Protein AF-A0A8J4K586-F1 (afdb_monomer)

Organism: Eudyptula minor (NCBI:txid37083)

Solvent-accessible surface area (backbone atoms only — not comparable to full-atom values): 6786 Å² total; per-residue (Å²): 110,61,41,73,74,48,53,45,74,56,64,72,81,70,45,43,40,37,35,37,31,35,41,45,47,70,53,41,74,76,56,40,72,40,49,29,42,24,42,78,82,82,64,50,79,39,78,43,54,64,42,76,60,65,69,91,81,51,98,78,67,60,92,59,49,45,43,34,45,24,43,44,78,48,87,83,71,57,94,91,66,50,76,48,76,49,76,42,64,78,57,90,83,84,83,84,83,91,78,84,88,85,83,86,82,85,131

Nearest PDB structures (foldseek):
  2gys-assembly1_B  TM=7.730E-01  e=2.550E-08  Homo sapiens
  4qqv-assembly2_C  TM=7.782E-01  e=7.116E-08  Mus musculus
  4qqv-assembly2_D  TM=7.789E-01  e=1.002E-07  Mus musculus
  4qqv-assembly1_B  TM=7.970E-01  e=1.673E-07  Mus musculus
  4qqv-assembly1_A  TM=7.899E-01  e=4.165E-07  Mus musculus

Structure (mmCIF, N/CA/C/O backbone):
data_AF-A0A8J4K586-F1
#
_entry.id   AF-A0A8J4K586-F1
#
loop_
_atom_site.group_PDB
_atom_site.id
_atom_site.type_symbol
_atom_site.label_atom_id
_atom_site.label_alt_id
_atom_site.label_comp_id
_atom_site.l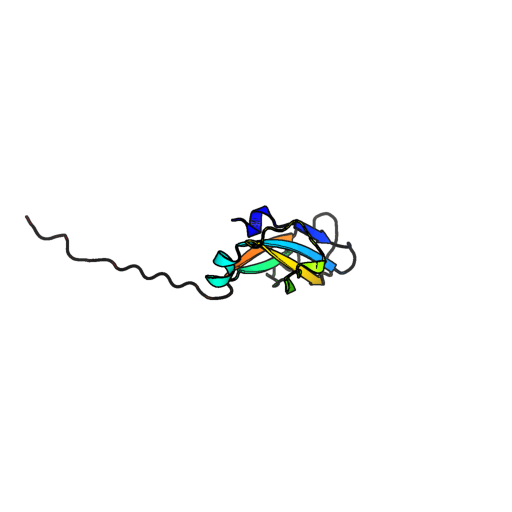abel_asym_id
_atom_site.label_entity_id
_atom_site.label_seq_id
_atom_site.pdbx_PDB_ins_code
_atom_site.Cartn_x
_atom_site.Cartn_y
_atom_site.Cartn_z
_atom_site.occupancy
_atom_site.B_iso_or_equiv
_atom_site.auth_seq_id
_atom_site.auth_comp_id
_atom_site.auth_asym_id
_atom_site.auth_atom_id
_atom_site.pdbx_PDB_model_num
ATOM 1 N N . SER A 1 1 ? 2.292 2.668 15.043 1.00 83.56 1 SER A N 1
ATOM 2 C CA . SER A 1 1 ? 1.170 2.080 14.288 1.00 83.56 1 SER A CA 1
ATOM 3 C C . SER A 1 1 ? 1.610 0.738 13.716 1.00 83.56 1 SER A C 1
ATOM 5 O O . SER A 1 1 ? 2.742 0.680 13.245 1.00 83.56 1 SER A O 1
ATOM 7 N N . ILE A 1 2 ? 0.787 -0.319 13.802 1.00 92.88 2 ILE A N 1
ATOM 8 C CA . ILE A 1 2 ? 1.078 -1.631 13.185 1.00 92.88 2 ILE A CA 1
ATOM 9 C C . ILE A 1 2 ? 1.250 -1.499 11.662 1.00 92.88 2 ILE A C 1
ATOM 11 O O . ILE A 1 2 ? 2.336 -1.860 11.212 1.00 92.88 2 ILE A O 1
ATOM 15 N N . PRO A 1 3 ? 0.322 -0.861 10.908 1.00 95.31 3 PRO A N 1
ATOM 16 C CA . PRO A 1 3 ? 0.476 -0.626 9.470 1.00 95.31 3 PRO A CA 1
ATOM 17 C C . PRO A 1 3 ? 1.870 -0.153 9.061 1.00 95.31 3 PRO A C 1
ATOM 19 O O . PRO A 1 3 ? 2.539 -0.806 8.269 1.00 95.31 3 PRO A O 1
ATOM 22 N N . MET A 1 4 ? 2.363 0.919 9.691 1.00 95.25 4 MET A N 1
ATOM 23 C CA . MET A 1 4 ? 3.672 1.495 9.371 1.00 95.25 4 MET A CA 1
ATOM 24 C C . MET A 1 4 ? 4.846 0.580 9.745 1.00 95.25 4 MET A C 1
ATOM 26 O O . MET A 1 4 ? 5.840 0.551 9.034 1.00 95.25 4 MET A O 1
ATOM 30 N N . LYS A 1 5 ? 4.750 -0.166 10.855 1.00 96.00 5 LYS A N 1
ATOM 31 C CA . LYS A 1 5 ? 5.808 -1.104 11.273 1.00 96.00 5 LYS A CA 1
ATOM 32 C C . LYS A 1 5 ? 5.880 -2.336 10.368 1.00 96.00 5 LYS A C 1
ATOM 34 O O . LYS A 1 5 ? 6.960 -2.879 10.187 1.00 96.00 5 LYS A O 1
ATOM 39 N N . SER A 1 6 ? 4.735 -2.777 9.850 1.00 95.69 6 SER A N 1
ATOM 40 C CA . SER A 1 6 ? 4.616 -3.941 8.964 1.00 95.69 6 SER A CA 1
ATOM 41 C C . SER A 1 6 ? 4.788 -3.619 7.479 1.00 95.69 6 SER A C 1
ATOM 43 O O . SER A 1 6 ? 4.815 -4.538 6.666 1.00 95.69 6 SER A O 1
ATOM 45 N N . LEU A 1 7 ? 4.841 -2.334 7.113 1.00 97.75 7 LEU A N 1
ATOM 46 C CA . LEU A 1 7 ? 4.908 -1.914 5.721 1.00 97.75 7 LEU A CA 1
ATOM 47 C C . LEU A 1 7 ? 6.245 -2.340 5.108 1.00 97.75 7 LEU A C 1
ATOM 49 O O . LEU A 1 7 ? 7.309 -1.916 5.554 1.00 97.75 7 LEU A O 1
ATOM 53 N N . SER A 1 8 ? 6.167 -3.134 4.049 1.00 97.19 8 SER A N 1
ATOM 54 C CA . SER A 1 8 ? 7.302 -3.540 3.227 1.00 97.19 8 SER A CA 1
ATOM 55 C C . SER A 1 8 ? 6.958 -3.289 1.770 1.00 97.19 8 SER A C 1
ATOM 57 O O . SER A 1 8 ? 5.883 -3.674 1.323 1.00 97.19 8 SER A O 1
ATOM 59 N N . CYS A 1 9 ? 7.843 -2.626 1.033 1.00 95.88 9 CYS A N 1
ATOM 60 C CA . CYS A 1 9 ? 7.616 -2.258 -0.359 1.00 95.88 9 CYS A CA 1
ATOM 61 C C . CYS A 1 9 ? 8.821 -2.647 -1.211 1.00 95.88 9 CYS A C 1
ATOM 63 O O . CYS A 1 9 ? 9.966 -2.401 -0.833 1.00 95.88 9 CYS A O 1
ATOM 65 N N . TYR A 1 10 ? 8.557 -3.228 -2.375 1.00 94.25 10 TYR A N 1
ATOM 66 C CA . TYR A 1 10 ? 9.559 -3.627 -3.357 1.00 94.25 10 TYR A CA 1
ATOM 67 C C . TYR A 1 10 ? 9.002 -3.457 -4.768 1.00 94.25 10 TYR A C 1
ATOM 69 O O . TYR A 1 10 ? 7.813 -3.669 -5.017 1.00 94.25 10 TYR A O 1
ATOM 77 N N . ASN A 1 11 ? 9.853 -3.028 -5.693 1.00 93.38 11 ASN A N 1
ATOM 78 C CA . ASN A 1 11 ? 9.482 -2.818 -7.089 1.00 93.38 11 ASN A CA 1
ATOM 79 C C . ASN A 1 11 ? 10.252 -3.764 -8.011 1.00 93.38 11 ASN A C 1
ATOM 81 O O . ASN A 1 11 ? 11.282 -4.322 -7.632 1.00 93.38 11 ASN A O 1
ATOM 85 N N . ASP A 1 12 ? 9.734 -3.932 -9.222 1.00 94.06 12 ASP A N 1
ATOM 86 C CA . ASP A 1 12 ? 10.340 -4.747 -10.280 1.00 94.06 12 ASP A CA 1
ATOM 87 C C . ASP A 1 12 ? 11.330 -3.961 -11.164 1.00 94.06 12 ASP A C 1
ATOM 89 O O . ASP A 1 12 ? 11.826 -4.502 -12.152 1.00 94.06 12 ASP A O 1
ATOM 93 N N . TYR A 1 13 ? 11.603 -2.690 -10.835 1.00 91.94 13 TYR A N 1
ATOM 94 C CA . TYR A 1 13 ? 12.415 -1.753 -11.624 1.00 91.94 13 TYR A CA 1
ATOM 95 C C . TYR A 1 13 ? 11.952 -1.551 -13.081 1.00 91.94 13 TYR A C 1
ATOM 97 O O . TYR A 1 13 ? 12.711 -1.044 -13.909 1.00 91.94 13 TYR A O 1
ATOM 105 N N . ASN A 1 14 ? 10.718 -1.940 -13.405 1.00 92.31 14 ASN A N 1
ATOM 106 C CA . ASN A 1 14 ? 10.193 -1.930 -14.766 1.00 92.31 14 ASN A CA 1
ATOM 107 C C . ASN A 1 14 ? 8.839 -1.226 -14.845 1.00 92.31 14 ASN A C 1
ATOM 109 O O . ASN A 1 14 ? 8.673 -0.279 -15.608 1.00 92.31 14 ASN A O 1
ATOM 113 N N . SER A 1 15 ? 7.864 -1.682 -14.060 1.00 93.00 15 SER A N 1
ATOM 114 C CA . SER A 1 15 ? 6.477 -1.234 -14.199 1.00 93.00 15 SER A CA 1
ATOM 115 C C . SER A 1 15 ? 5.663 -1.251 -12.913 1.00 93.00 15 SER A C 1
ATOM 117 O O . SER A 1 15 ? 4.621 -0.599 -12.856 1.00 93.00 15 SER A O 1
ATOM 119 N N . GLN A 1 16 ? 6.085 -1.988 -11.886 1.00 93.94 16 GLN A N 1
ATOM 120 C CA . GLN A 1 16 ? 5.239 -2.319 -10.749 1.00 93.94 16 GLN A CA 1
ATOM 121 C C . GLN A 1 16 ? 5.909 -2.003 -9.416 1.00 93.94 16 GLN A C 1
ATOM 123 O O . GLN A 1 16 ? 7.023 -2.432 -9.122 1.00 93.94 16 GLN A O 1
ATOM 128 N N . MET A 1 17 ? 5.146 -1.319 -8.569 1.00 94.88 17 MET A N 1
ATOM 129 C CA . MET A 1 17 ? 5.417 -1.140 -7.152 1.00 94.88 17 MET A CA 1
ATOM 130 C C . MET A 1 17 ? 4.489 -2.068 -6.365 1.00 94.88 17 MET A C 1
ATOM 132 O O . MET A 1 17 ? 3.267 -1.962 -6.505 1.00 94.88 17 MET A O 1
ATOM 136 N N . THR A 1 18 ? 5.042 -2.962 -5.546 1.00 96.75 18 THR A N 1
ATOM 137 C CA . THR A 1 18 ? 4.265 -3.815 -4.638 1.00 96.75 18 THR A CA 1
ATOM 138 C C . THR A 1 18 ? 4.585 -3.460 -3.197 1.00 96.75 18 THR A C 1
ATOM 140 O O . THR A 1 18 ? 5.749 -3.338 -2.826 1.00 96.75 18 THR A O 1
ATOM 143 N N . CYS A 1 19 ? 3.551 -3.324 -2.375 1.00 97.38 19 CYS A N 1
ATOM 144 C CA . CYS A 1 19 ? 3.678 -3.155 -0.937 1.00 97.38 19 CYS A CA 1
ATOM 145 C C . CYS A 1 19 ? 2.831 -4.189 -0.203 1.00 97.38 19 CYS A C 1
ATOM 147 O O . CYS A 1 19 ? 1.722 -4.504 -0.630 1.00 97.38 19 CYS A O 1
ATOM 149 N N . THR A 1 20 ? 3.326 -4.667 0.929 1.00 97.25 20 THR A N 1
ATOM 150 C CA . THR A 1 20 ? 2.590 -5.499 1.875 1.00 97.25 20 THR A CA 1
ATOM 151 C C . THR A 1 20 ? 2.525 -4.805 3.223 1.00 97.25 20 THR A C 1
ATOM 153 O O . THR A 1 20 ? 3.506 -4.189 3.640 1.00 97.25 20 THR A O 1
ATOM 156 N N . TRP A 1 21 ? 1.396 -4.899 3.913 1.00 96.69 21 TRP A N 1
ATOM 157 C CA . TRP A 1 21 ? 1.248 -4.378 5.272 1.00 96.69 21 TRP A CA 1
ATOM 158 C C . TRP A 1 21 ? 0.143 -5.120 6.020 1.00 96.69 21 TRP A C 1
ATOM 160 O O . TRP A 1 21 ? -0.636 -5.860 5.422 1.00 96.69 21 TRP A O 1
ATOM 170 N N . MET A 1 22 ? 0.089 -4.919 7.333 1.00 94.94 22 MET A N 1
ATOM 171 C CA . MET A 1 22 ? -0.874 -5.554 8.222 1.00 94.94 22 MET A CA 1
ATOM 172 C C . MET A 1 22 ? -1.591 -4.537 9.101 1.00 94.94 22 MET A C 1
ATOM 174 O O . MET A 1 22 ? -1.040 -3.497 9.472 1.00 94.94 22 MET A O 1
ATOM 178 N N . GLU A 1 23 ? -2.797 -4.882 9.528 1.00 92.94 23 GLU A N 1
ATOM 179 C CA . GLU A 1 23 ? -3.505 -4.180 10.597 1.00 92.94 23 GLU A CA 1
ATOM 180 C C . GLU A 1 23 ? -4.375 -5.124 11.409 1.00 92.94 23 GLU A C 1
ATOM 182 O O . GLU A 1 23 ? -4.674 -6.229 10.977 1.00 92.94 23 GLU A O 1
ATOM 187 N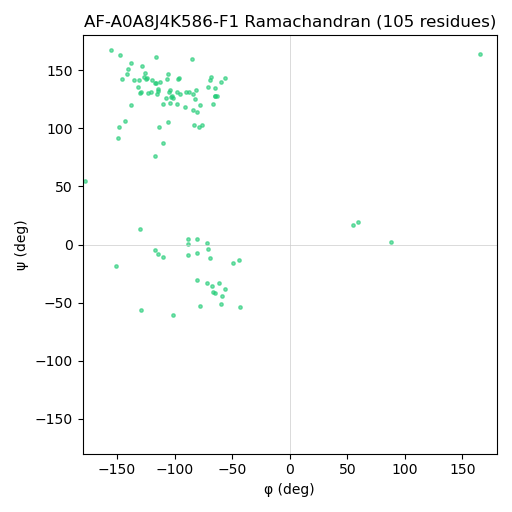 N . HIS A 1 24 ? -4.788 -4.684 12.595 1.00 91.88 24 HIS A N 1
ATOM 188 C CA . HIS A 1 24 ? -5.746 -5.444 13.384 1.00 91.88 24 HIS A CA 1
ATOM 189 C C . HIS A 1 24 ? -7.134 -5.396 12.746 1.00 91.88 24 HIS A C 1
ATOM 191 O O . HIS A 1 24 ? -7.614 -4.311 12.409 1.00 91.88 24 HIS A O 1
ATOM 197 N N . SER A 1 25 ? -7.813 -6.540 12.683 1.00 89.62 25 SER A N 1
ATOM 198 C CA . SER A 1 25 ? -9.185 -6.652 12.169 1.00 89.62 25 SER A CA 1
ATOM 199 C C . SER A 1 25 ? -10.158 -5.725 12.914 1.00 89.62 25 SER A C 1
ATOM 201 O O . SER A 1 25 ? -10.996 -5.068 12.298 1.00 89.62 25 SER A O 1
ATOM 203 N N . GLU A 1 26 ? -9.996 -5.587 14.234 1.00 91.31 26 GLU A N 1
ATOM 204 C CA . GLU A 1 26 ? -10.787 -4.666 15.066 1.00 91.31 26 GLU A CA 1
ATOM 205 C C . GLU A 1 26 ? -10.535 -3.192 14.715 1.00 91.31 26 GLU A C 1
ATOM 207 O O . GLU A 1 26 ? -11.470 -2.395 14.630 1.00 91.31 26 GLU A O 1
ATOM 212 N N . ALA A 1 27 ? -9.273 -2.822 14.470 1.00 91.56 27 ALA A N 1
ATOM 213 C CA . ALA A 1 27 ? -8.920 -1.461 14.074 1.00 91.56 27 ALA A CA 1
ATOM 214 C C . ALA A 1 27 ? -9.486 -1.127 12.687 1.00 91.56 27 ALA A C 1
ATOM 216 O O . ALA A 1 27 ? -10.049 -0.047 12.510 1.00 91.56 27 ALA A O 1
ATOM 217 N N . HIS A 1 28 ? -9.414 -2.076 11.747 1.00 91.50 28 HIS A N 1
ATOM 218 C CA . HIS A 1 28 ? -9.998 -1.943 10.414 1.00 91.50 28 HIS A CA 1
ATOM 219 C C . HIS A 1 28 ? -11.515 -1.711 10.471 1.00 91.50 28 HIS A C 1
ATOM 221 O O . HIS A 1 28 ? -12.034 -0.817 9.801 1.00 91.50 28 HIS A O 1
ATOM 227 N N . ALA A 1 29 ? -12.226 -2.473 11.311 1.00 90.12 29 ALA A N 1
ATOM 228 C CA . ALA A 1 29 ? -13.672 -2.332 11.489 1.00 90.12 29 ALA A CA 1
ATOM 229 C C . ALA A 1 29 ? -14.078 -0.944 12.024 1.00 90.12 29 ALA A C 1
ATOM 231 O O . ALA A 1 29 ? -15.133 -0.422 11.659 1.00 90.12 29 ALA A O 1
ATOM 232 N N . LEU A 1 30 ? -13.240 -0.323 12.862 1.00 91.56 30 LEU A N 1
ATOM 233 C CA . LEU A 1 30 ? -13.465 1.030 13.375 1.00 91.56 30 LEU A CA 1
ATOM 234 C C . LEU A 1 30 ? -13.118 2.105 12.337 1.00 91.56 30 LEU A C 1
ATOM 236 O O . LEU A 1 30 ? -13.925 3.006 12.066 1.00 91.56 30 LEU A O 1
ATOM 240 N N . VAL A 1 31 ? -11.906 2.043 11.780 1.00 91.75 31 VAL A N 1
ATOM 241 C CA . VAL A 1 31 ? -11.367 3.004 10.811 1.00 91.75 31 VAL A CA 1
ATOM 242 C C . VAL A 1 31 ? -10.422 2.275 9.858 1.00 91.75 31 VAL A C 1
ATOM 244 O O . VAL A 1 31 ? -9.259 2.045 10.178 1.00 91.75 31 VAL A O 1
ATOM 247 N N . ALA A 1 32 ? -10.908 1.972 8.658 1.00 92.06 32 ALA A N 1
ATOM 248 C CA . ALA A 1 32 ? -10.068 1.415 7.610 1.00 92.06 32 ALA A CA 1
ATOM 249 C C . ALA A 1 32 ? -9.061 2.457 7.104 1.00 92.06 32 ALA A C 1
ATOM 251 O O . ALA A 1 32 ? -9.377 3.644 6.94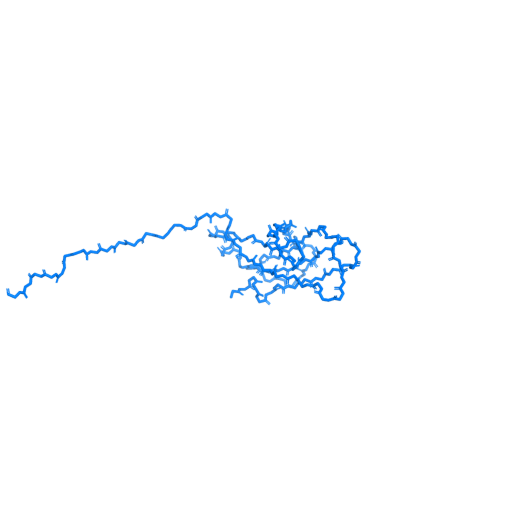4 1.00 92.06 32 ALA A O 1
ATOM 252 N N . MET A 1 33 ? -7.846 1.992 6.830 1.00 94.75 33 MET A N 1
ATOM 253 C CA . MET A 1 33 ? -6.746 2.819 6.351 1.00 94.75 33 MET A CA 1
ATOM 254 C C . MET A 1 33 ? -6.491 2.580 4.863 1.00 94.75 33 MET A C 1
ATOM 256 O O . MET A 1 33 ? -6.622 1.470 4.356 1.00 94.75 33 MET A O 1
ATOM 260 N N . ILE A 1 34 ? -6.080 3.636 4.172 1.00 96.69 34 ILE A N 1
ATOM 261 C CA . ILE A 1 34 ? -5.683 3.627 2.767 1.00 96.69 34 ILE A CA 1
ATOM 262 C C . ILE A 1 34 ? -4.197 3.973 2.694 1.00 96.69 34 ILE A C 1
ATOM 264 O O . ILE A 1 34 ? -3.755 4.965 3.285 1.00 96.69 34 ILE A O 1
ATOM 268 N N . LEU A 1 35 ? -3.428 3.157 1.973 1.00 97.88 35 LEU A N 1
ATOM 269 C CA . LEU A 1 35 ? -2.014 3.401 1.704 1.00 97.88 35 LEU A CA 1
ATOM 270 C C . LEU A 1 35 ? -1.863 4.336 0.498 1.00 97.88 35 LEU A C 1
ATOM 272 O O . LEU A 1 35 ? -2.410 4.081 -0.571 1.00 97.88 35 LEU A O 1
ATOM 276 N N . TYR A 1 36 ? -1.067 5.385 0.659 1.00 97.06 36 TYR A N 1
ATOM 277 C CA . TYR A 1 36 ? -0.671 6.304 -0.402 1.00 97.06 36 TYR A CA 1
ATOM 278 C C . TYR A 1 36 ? 0.840 6.241 -0.618 1.00 97.06 36 TYR A C 1
ATOM 280 O O . TYR A 1 36 ? 1.601 6.224 0.350 1.00 97.06 36 TYR A O 1
ATOM 288 N N . GLN A 1 37 ? 1.254 6.274 -1.879 1.00 95.12 37 GLN A N 1
ATOM 289 C CA . GLN A 1 37 ? 2.634 6.422 -2.337 1.00 95.12 37 GLN A CA 1
ATOM 290 C C . GLN A 1 37 ? 2.829 7.832 -2.901 1.00 95.12 37 GLN A C 1
ATOM 292 O O . GLN A 1 37 ? 1.952 8.362 -3.583 1.00 95.12 37 GLN A O 1
ATOM 297 N N . ARG A 1 38 ? 3.992 8.430 -2.662 1.00 93.69 38 ARG A N 1
ATOM 298 C CA . ARG A 1 38 ? 4.428 9.668 -3.309 1.00 93.69 38 ARG A CA 1
ATOM 299 C C . ARG A 1 38 ? 5.896 9.560 -3.686 1.00 93.69 38 ARG A C 1
ATOM 301 O O . ARG A 1 38 ? 6.732 9.4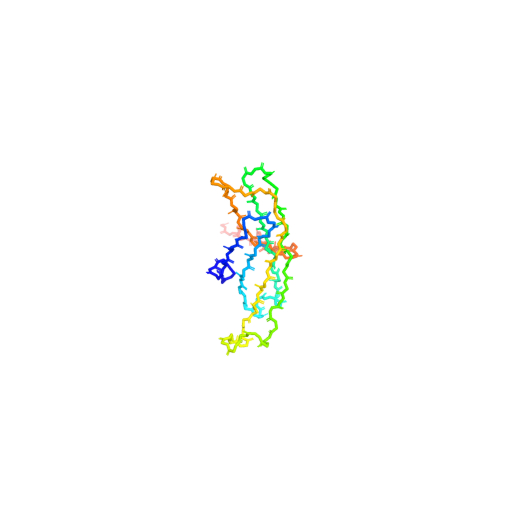31 -2.797 1.00 93.69 38 ARG A O 1
ATOM 308 N N . ASP A 1 39 ? 6.196 9.685 -4.972 1.00 90.62 39 ASP A N 1
ATOM 309 C CA . ASP A 1 39 ? 7.572 9.781 -5.453 1.00 90.62 39 ASP A CA 1
ATOM 310 C C . ASP A 1 39 ? 8.088 11.235 -5.395 1.00 90.62 39 ASP A C 1
ATOM 312 O O . ASP A 1 39 ? 7.318 12.202 -5.326 1.00 90.62 39 ASP A O 1
ATOM 316 N N . ASN A 1 40 ? 9.410 11.402 -5.404 1.00 91.00 40 ASN A N 1
ATOM 317 C CA . ASN A 1 40 ? 10.074 12.708 -5.382 1.00 91.00 40 ASN A CA 1
ATOM 318 C C . ASN A 1 40 ? 10.148 13.410 -6.754 1.00 91.00 40 ASN A C 1
ATOM 320 O O . ASN A 1 40 ? 10.759 14.474 -6.840 1.00 91.00 40 ASN A O 1
ATOM 324 N N . ILE A 1 41 ? 9.546 12.847 -7.808 1.00 88.38 41 ILE A N 1
ATOM 325 C CA . ILE A 1 41 ? 9.576 13.391 -9.175 1.00 88.38 41 ILE A CA 1
ATOM 326 C C . ILE A 1 41 ? 8.261 14.109 -9.494 1.00 88.38 41 ILE A C 1
ATOM 328 O O . ILE A 1 41 ? 8.250 15.306 -9.766 1.00 88.38 41 ILE A O 1
ATOM 332 N N . ILE A 1 42 ? 7.150 13.378 -9.448 1.00 87.50 42 ILE A N 1
ATOM 333 C CA . ILE A 1 42 ? 5.790 13.862 -9.692 1.00 87.50 42 ILE A CA 1
ATOM 334 C C . ILE A 1 42 ? 5.252 14.550 -8.434 1.00 87.50 42 ILE A C 1
ATOM 336 O O . ILE A 1 42 ? 4.474 15.494 -8.536 1.00 87.50 42 ILE A O 1
ATOM 340 N N . MET A 1 43 ? 5.686 14.120 -7.241 1.00 87.81 43 MET A N 1
ATOM 341 C CA . MET A 1 43 ? 5.286 14.707 -5.956 1.00 87.81 43 MET A CA 1
ATOM 342 C C . MET A 1 43 ? 3.773 14.668 -5.666 1.00 87.81 43 MET A C 1
ATOM 344 O O . MET A 1 43 ? 3.287 15.383 -4.787 1.00 87.81 43 MET A O 1
ATOM 348 N N . GLU A 1 44 ? 3.031 13.802 -6.347 1.00 89.12 44 GLU A N 1
ATOM 349 C CA . GLU A 1 44 ? 1.607 13.572 -6.114 1.00 89.12 44 GLU A CA 1
ATOM 350 C C . GLU A 1 44 ? 1.390 12.367 -5.197 1.00 89.12 44 GLU A C 1
ATOM 352 O O . GLU A 1 44 ? 2.098 11.365 -5.285 1.00 89.12 44 GLU A O 1
ATOM 357 N N . ASN A 1 45 ? 0.386 12.453 -4.318 1.00 91.94 45 ASN A N 1
ATOM 358 C CA . ASN A 1 45 ? -0.034 11.305 -3.517 1.00 91.94 45 ASN A CA 1
ATOM 359 C C . ASN A 1 45 ? -0.933 10.408 -4.368 1.00 91.94 45 ASN A C 1
ATOM 361 O O . ASN A 1 45 ? -2.055 10.792 -4.698 1.00 91.94 45 ASN A O 1
ATOM 365 N N . LYS A 1 46 ? -0.462 9.204 -4.667 1.00 94.25 46 LYS A N 1
ATOM 366 C CA . LYS A 1 46 ? -1.203 8.176 -5.393 1.00 94.25 46 LYS A CA 1
ATOM 367 C C . LYS A 1 46 ? -1.704 7.132 -4.416 1.00 94.25 46 LYS A C 1
ATOM 369 O O . LYS A 1 46 ? -0.934 6.594 -3.626 1.00 94.25 46 LYS A O 1
ATOM 374 N N . GLU A 1 47 ? -2.998 6.859 -4.460 1.00 96.19 47 GLU A N 1
ATOM 375 C CA . GLU A 1 47 ? -3.585 5.755 -3.709 1.00 96.19 47 GLU A CA 1
ATOM 376 C C . GLU A 1 47 ? -3.047 4.422 -4.232 1.00 96.19 47 GLU A C 1
ATOM 378 O O . GLU A 1 47 ? -2.972 4.222 -5.444 1.00 96.19 47 GLU A O 1
ATOM 383 N N . MET A 1 48 ? -2.656 3.524 -3.332 1.00 96.56 48 MET A N 1
ATOM 384 C CA . MET A 1 48 ? -2.226 2.172 -3.673 1.00 96.56 48 MET A CA 1
ATOM 385 C C . MET A 1 48 ? -3.434 1.239 -3.720 1.00 96.56 48 MET A C 1
ATOM 387 O O . MET A 1 48 ? -4.216 1.177 -2.771 1.00 96.56 48 MET A O 1
ATOM 391 N N . LEU A 1 49 ? -3.562 0.456 -4.792 1.00 96.94 49 LEU A N 1
ATOM 392 C CA . LEU A 1 49 ? -4.670 -0.488 -4.936 1.00 96.94 49 LEU A CA 1
ATOM 393 C C . LEU A 1 49 ? -4.409 -1.742 -4.100 1.00 96.94 49 LEU A C 1
ATOM 395 O O . LEU A 1 49 ? -3.640 -2.616 -4.504 1.00 96.94 49 LEU A O 1
ATOM 399 N N . CYS A 1 50 ? -5.047 -1.819 -2.934 1.00 95.75 50 CYS A N 1
ATOM 400 C CA . CYS A 1 50 ? -4.873 -2.893 -1.960 1.00 95.75 50 CYS A CA 1
ATOM 401 C C . CYS A 1 50 ? -5.952 -3.973 -2.068 1.00 95.75 50 CYS A C 1
ATOM 403 O O . CYS A 1 50 ? -7.131 -3.687 -2.279 1.00 95.75 50 CYS A O 1
ATOM 405 N N . LYS A 1 51 ? -5.551 -5.229 -1.871 1.00 94.25 51 LYS A N 1
ATOM 406 C CA . LYS A 1 51 ? -6.451 -6.374 -1.709 1.00 94.25 51 LYS A CA 1
ATOM 407 C C . LYS A 1 51 ? -6.041 -7.169 -0.479 1.00 94.25 51 LYS A C 1
ATOM 409 O O . LYS A 1 51 ? -4.847 -7.322 -0.222 1.00 94.25 51 LYS A O 1
ATOM 414 N N . ASN A 1 52 ? -7.032 -7.658 0.262 1.00 89.25 52 ASN A N 1
ATOM 415 C CA . ASN A 1 52 ? -6.791 -8.573 1.369 1.00 89.25 52 ASN A CA 1
ATOM 416 C C . ASN A 1 52 ? -6.216 -9.878 0.802 1.00 89.25 52 ASN A C 1
ATOM 418 O O . ASN A 1 52 ? -6.781 -10.455 -0.135 1.00 89.25 52 ASN A O 1
ATOM 422 N N . GLN A 1 53 ? -5.091 -10.312 1.350 1.00 80.19 53 GLN A N 1
ATOM 423 C CA . GLN A 1 53 ? -4.516 -11.614 1.074 1.00 80.19 53 GLN A CA 1
ATOM 424 C C . GLN A 1 53 ? -5.334 -12.647 1.852 1.00 80.19 53 GLN A C 1
ATOM 426 O O . GLN A 1 53 ? -5.234 -12.745 3.069 1.00 80.19 53 GLN A O 1
ATOM 431 N N . THR A 1 54 ? -6.210 -13.373 1.158 1.00 67.62 54 THR A N 1
ATOM 432 C CA . THR A 1 54 ? -7.036 -14.408 1.795 1.00 67.62 54 THR A CA 1
ATOM 433 C C . THR A 1 54 ? -6.156 -15.577 2.252 1.00 67.62 54 THR A C 1
ATOM 435 O O . THR A 1 54 ? -5.188 -15.916 1.575 1.00 67.62 54 THR A O 1
ATOM 438 N N . GLU A 1 55 ? -6.513 -16.182 3.391 1.00 52.50 55 GLU A N 1
ATOM 439 C CA . GLU A 1 55 ? -5.794 -17.205 4.188 1.00 52.50 55 GLU A CA 1
ATOM 440 C C . GLU A 1 55 ? -5.137 -18.378 3.439 1.00 52.50 55 GLU A C 1
ATOM 442 O O . GLU A 1 55 ? -4.310 -19.079 4.015 1.00 52.50 55 GLU A O 1
ATOM 447 N N . ASN A 1 56 ? -5.444 -18.608 2.162 1.00 47.38 56 ASN A N 1
ATOM 448 C CA . ASN A 1 56 ? -4.893 -19.742 1.421 1.00 47.38 56 ASN A CA 1
ATOM 449 C C . ASN A 1 56 ? -3.384 -19.634 1.118 1.00 47.38 56 ASN A C 1
ATOM 451 O O . ASN A 1 56 ? -2.801 -20.643 0.732 1.00 47.38 56 ASN A O 1
ATOM 455 N N . ASP A 1 57 ? -2.750 -18.471 1.326 1.00 53.53 57 ASP A N 1
ATOM 456 C CA . ASP A 1 57 ? -1.323 -18.265 1.021 1.00 53.53 57 ASP A CA 1
ATOM 457 C C . ASP A 1 57 ? -0.404 -18.105 2.251 1.00 53.53 57 ASP A C 1
ATOM 459 O O . ASP A 1 57 ? 0.816 -18.148 2.095 1.00 53.53 57 ASP A O 1
ATOM 463 N N . LEU A 1 58 ? -0.934 -17.938 3.472 1.00 54.97 58 LEU A N 1
ATOM 464 C CA . LEU A 1 58 ? -0.119 -17.767 4.687 1.00 54.97 58 LEU A CA 1
ATOM 465 C C . LEU A 1 58 ? -0.768 -18.466 5.893 1.00 54.97 58 LEU A C 1
ATOM 467 O O . LEU A 1 58 ? -1.714 -17.955 6.479 1.00 54.97 58 LEU A O 1
ATOM 471 N N . GLN A 1 59 ? -0.203 -19.604 6.308 1.00 55.06 59 GLN A N 1
ATOM 472 C CA . GLN A 1 59 ? -0.610 -20.371 7.501 1.00 55.06 59 GLN A CA 1
ATOM 473 C C . GLN A 1 59 ? -0.244 -19.706 8.848 1.00 55.06 59 GLN A C 1
ATOM 475 O O . GLN A 1 59 ? -0.482 -20.295 9.898 1.00 55.06 59 GLN A O 1
ATOM 480 N N . GLU A 1 60 ? 0.360 -18.513 8.850 1.00 55.78 60 GLU A N 1
ATOM 481 C CA . GLU A 1 60 ? 1.040 -17.955 10.034 1.00 55.78 60 GLU A CA 1
ATOM 482 C C . GLU A 1 60 ? 0.428 -16.660 10.585 1.00 55.78 60 GLU A C 1
ATOM 484 O O . GLU A 1 60 ? 0.870 -16.167 11.624 1.00 55.78 60 GLU A O 1
ATOM 489 N N . ALA A 1 61 ? -0.583 -16.098 9.925 1.00 57.81 61 ALA A N 1
ATOM 490 C CA . ALA A 1 61 ? -1.264 -14.911 10.421 1.00 57.81 61 ALA A CA 1
ATOM 491 C C . ALA A 1 61 ? -2.244 -15.299 11.540 1.00 57.81 61 ALA A C 1
ATOM 493 O O . ALA A 1 61 ? -3.168 -16.062 11.274 1.00 57.81 61 ALA A O 1
ATOM 494 N N . PRO A 1 62 ? -2.109 -14.781 12.775 1.00 63.47 62 PRO A N 1
ATOM 495 C CA . PRO A 1 62 ? -3.175 -14.919 13.759 1.00 63.47 62 PRO A CA 1
ATOM 496 C C . PRO A 1 62 ? -4.450 -14.259 13.217 1.00 63.47 62 PRO A C 1
ATOM 498 O O . PRO A 1 62 ? -4.361 -13.146 12.694 1.00 63.47 62 PRO A O 1
ATOM 501 N N . ASP A 1 63 ? -5.619 -14.874 13.429 1.00 68.00 63 ASP A N 1
ATOM 502 C CA . ASP A 1 63 ? -6.951 -14.410 12.973 1.00 68.00 63 ASP A CA 1
ATOM 503 C C . ASP A 1 63 ? -7.266 -12.925 13.286 1.00 68.00 63 ASP A C 1
ATOM 505 O O . ASP A 1 63 ? -8.189 -12.319 12.738 1.00 68.00 63 ASP A O 1
ATOM 509 N N . SER A 1 64 ? -6.501 -12.303 14.188 1.00 85.12 64 SER A N 1
ATOM 510 C CA . SER A 1 64 ? -6.630 -10.905 14.596 1.00 85.12 64 SER A CA 1
ATOM 511 C C . SER A 1 64 ? -5.991 -9.885 13.644 1.00 85.12 64 SER A C 1
ATOM 513 O O . SER A 1 64 ? -6.190 -8.684 13.867 1.00 85.12 64 SER A O 1
ATOM 515 N N . TYR A 1 65 ? -5.255 -10.314 12.608 1.00 88.44 65 TYR A N 1
ATOM 516 C CA . TYR A 1 65 ? -4.586 -9.429 11.647 1.00 88.44 65 TYR A CA 1
ATOM 517 C C . TYR A 1 65 ? -5.040 -9.636 10.199 1.00 88.44 65 TYR A C 1
ATOM 519 O O . TYR A 1 65 ? -4.997 -10.736 9.657 1.00 88.44 65 TYR A O 1
ATOM 527 N N . VAL A 1 66 ? -5.356 -8.532 9.526 1.00 89.69 66 VAL A N 1
ATOM 528 C CA . VAL A 1 66 ? -5.614 -8.489 8.085 1.00 89.69 66 VAL A CA 1
ATOM 529 C C . VAL A 1 66 ? -4.309 -8.213 7.349 1.00 89.69 66 VAL A C 1
ATOM 531 O O . VAL A 1 66 ? -3.587 -7.278 7.702 1.00 89.69 66 VAL A O 1
ATOM 534 N N . HIS A 1 67 ? -4.022 -9.009 6.320 1.00 92.50 67 HIS A N 1
ATOM 535 C CA . HIS A 1 67 ? -2.846 -8.860 5.468 1.00 92.50 67 HIS A CA 1
ATOM 536 C C . HIS A 1 67 ? -3.240 -8.217 4.146 1.00 92.50 67 HIS A C 1
ATOM 538 O O . HIS A 1 67 ? -4.130 -8.689 3.445 1.00 92.50 67 HIS A O 1
ATOM 544 N N . TRP A 1 68 ? -2.554 -7.148 3.773 1.00 94.94 68 TRP A N 1
ATOM 545 C CA . TRP A 1 68 ? -2.845 -6.399 2.563 1.00 94.94 68 TRP A CA 1
ATOM 546 C C . TRP A 1 68 ? -1.696 -6.515 1.579 1.00 94.94 68 TRP A C 1
ATOM 548 O O . TRP A 1 68 ? -0.547 -6.253 1.934 1.00 94.94 68 TRP A O 1
ATOM 558 N N . VAL A 1 69 ? -2.019 -6.824 0.323 1.00 96.56 69 VAL A N 1
ATOM 559 C CA . VAL A 1 69 ? -1.105 -6.674 -0.812 1.00 96.56 69 VAL A CA 1
ATOM 560 C C . VAL A 1 69 ? -1.612 -5.535 -1.677 1.00 96.56 69 VAL A C 1
ATOM 562 O O . VAL A 1 69 ? -2.731 -5.577 -2.191 1.00 96.56 69 VAL A O 1
ATOM 565 N N . CYS A 1 70 ? -0.781 -4.517 -1.848 1.00 97.19 70 CYS A N 1
ATOM 566 C CA . CYS A 1 70 ? -1.091 -3.335 -2.628 1.00 97.19 70 CYS A CA 1
ATOM 567 C C . CYS A 1 70 ? -0.173 -3.217 -3.829 1.00 97.19 70 CYS A C 1
ATOM 569 O O . CYS A 1 70 ? 1.030 -3.453 -3.717 1.00 97.19 70 CYS A O 1
ATOM 571 N N . ARG A 1 71 ? -0.733 -2.827 -4.973 1.00 96.50 71 ARG A N 1
ATOM 572 C CA . ARG A 1 71 ? 0.024 -2.673 -6.216 1.00 96.50 71 ARG A CA 1
ATOM 573 C C . ARG A 1 71 ? -0.342 -1.383 -6.921 1.00 96.50 71 ARG A C 1
ATOM 575 O O . ARG A 1 71 ? -1.516 -1.039 -6.986 1.00 96.50 71 ARG A O 1
ATOM 582 N N . ASN A 1 72 ? 0.661 -0.736 -7.497 1.00 94.88 72 ASN A N 1
ATOM 583 C CA . ASN A 1 72 ? 0.487 0.344 -8.458 1.00 94.88 72 ASN A CA 1
ATOM 584 C C . ASN A 1 72 ? 1.472 0.193 -9.607 1.00 94.88 72 ASN A C 1
ATOM 586 O O . ASN A 1 72 ? 2.545 -0.397 -9.459 1.00 94.88 72 ASN A O 1
ATOM 590 N N . THR A 1 73 ? 1.108 0.772 -10.745 1.00 92.69 73 THR A N 1
ATOM 591 C CA . THR A 1 73 ? 2.058 0.995 -11.826 1.00 92.69 73 THR A CA 1
ATOM 592 C C . THR A 1 73 ? 2.861 2.256 -11.555 1.00 92.69 73 THR A C 1
ATOM 594 O O . THR A 1 73 ? 2.288 3.305 -11.244 1.00 92.69 73 THR A O 1
ATOM 597 N N . ALA A 1 74 ? 4.174 2.168 -11.711 1.00 86.56 74 ALA A N 1
ATOM 598 C CA . ALA A 1 74 ? 5.072 3.311 -11.661 1.00 86.56 74 ALA A CA 1
ATOM 599 C C . ALA A 1 74 ? 5.912 3.335 -12.939 1.00 86.56 74 ALA A C 1
ATOM 601 O O . ALA A 1 74 ? 6.203 2.291 -13.510 1.00 86.56 74 ALA A O 1
ATOM 602 N N . ASN A 1 75 ? 6.268 4.537 -13.390 1.00 85.06 75 ASN A N 1
ATOM 603 C CA . ASN A 1 75 ? 7.036 4.743 -14.624 1.00 85.06 75 ASN A CA 1
ATOM 604 C C . ASN A 1 75 ? 8.426 5.330 -14.345 1.00 85.06 75 ASN A C 1
ATOM 606 O O . ASN A 1 75 ? 9.236 5.466 -15.255 1.00 85.06 75 ASN A O 1
ATOM 610 N N . 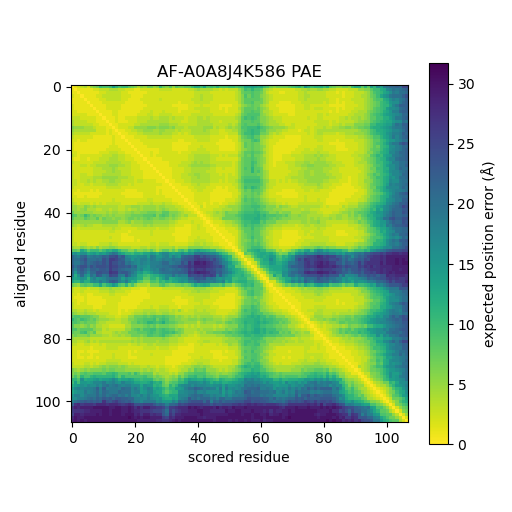ASN A 1 76 ? 8.680 5.719 -13.095 1.00 84.81 76 ASN A N 1
ATOM 611 C CA . ASN A 1 76 ? 9.896 6.393 -12.680 1.00 84.81 76 ASN A CA 1
ATOM 612 C C . ASN A 1 76 ? 10.667 5.465 -11.746 1.00 84.81 76 ASN A C 1
ATOM 614 O O . ASN A 1 76 ? 10.342 5.360 -10.567 1.00 84.81 76 ASN A O 1
ATOM 618 N N . PHE A 1 77 ? 11.688 4.808 -12.285 1.00 87.75 77 PHE A N 1
ATOM 619 C CA . PHE A 1 77 ? 12.622 3.996 -11.516 1.00 87.75 77 PHE A CA 1
ATOM 620 C C . PHE A 1 77 ? 14.035 4.489 -11.776 1.00 87.75 77 PHE A C 1
ATOM 622 O O . PHE A 1 77 ? 14.380 4.882 -12.891 1.00 87.75 77 PHE A O 1
ATOM 629 N N . GLY A 1 78 ? 14.863 4.472 -10.744 1.00 86.31 78 GLY A N 1
ATOM 630 C CA . GLY A 1 78 ? 16.243 4.897 -10.865 1.00 86.31 78 GLY A CA 1
ATOM 631 C C . GLY A 1 78 ? 16.885 5.140 -9.515 1.00 86.31 78 GLY A C 1
ATOM 632 O O . GLY A 1 78 ? 16.222 5.305 -8.491 1.00 86.31 78 GLY A O 1
ATOM 633 N N . ILE A 1 79 ? 18.211 5.194 -9.531 1.00 87.31 79 ILE A N 1
ATOM 634 C CA . ILE A 1 79 ? 18.990 5.592 -8.364 1.00 87.31 79 ILE A CA 1
ATOM 635 C C . ILE A 1 79 ? 18.630 7.046 -8.026 1.00 87.31 79 ILE A C 1
ATOM 637 O O . ILE A 1 79 ? 18.682 7.916 -8.891 1.00 87.31 79 ILE A O 1
ATOM 641 N N . GLY A 1 80 ? 18.264 7.305 -6.769 1.00 88.62 80 GLY A N 1
ATOM 642 C CA . GLY A 1 80 ? 17.852 8.636 -6.302 1.00 88.62 80 GLY A CA 1
ATOM 643 C C . GLY A 1 80 ? 16.357 8.943 -6.462 1.00 88.62 80 GLY A C 1
ATOM 644 O O . GLY A 1 80 ? 15.927 10.044 -6.109 1.00 88.62 80 GLY A O 1
ATOM 645 N N . VAL A 1 81 ? 15.561 7.986 -6.952 1.00 90.00 81 VAL A N 1
ATOM 646 C CA . VAL A 1 81 ? 14.100 8.031 -6.816 1.00 90.00 81 VAL A CA 1
ATOM 647 C C . VAL A 1 81 ? 13.733 7.495 -5.437 1.00 90.00 81 VAL A C 1
ATOM 649 O O . VAL A 1 81 ? 14.139 6.393 -5.066 1.00 90.00 81 VAL A O 1
ATOM 652 N N . TYR A 1 82 ? 12.989 8.289 -4.673 1.00 90.00 82 TYR A N 1
ATOM 653 C CA . TYR A 1 82 ? 12.542 7.927 -3.334 1.00 90.00 82 TYR A CA 1
ATOM 654 C C . TYR A 1 82 ? 11.027 7.995 -3.257 1.00 90.00 82 TYR A C 1
ATOM 656 O O . TYR A 1 82 ? 10.423 9.017 -3.588 1.00 90.00 82 TYR A O 1
ATOM 664 N N . ASP A 1 83 ? 10.441 6.923 -2.739 1.00 91.81 83 ASP A N 1
ATOM 665 C CA . ASP A 1 83 ? 9.025 6.848 -2.430 1.00 91.81 83 ASP A CA 1
ATOM 666 C C . ASP A 1 83 ? 8.787 7.121 -0.948 1.00 91.81 83 ASP A C 1
ATOM 668 O O . ASP A 1 83 ? 9.414 6.534 -0.064 1.00 91.81 83 ASP A O 1
ATOM 672 N N . THR A 1 84 ? 7.842 8.010 -0.674 1.00 94.38 84 THR A N 1
ATOM 673 C CA . THR A 1 84 ? 7.291 8.241 0.657 1.00 94.38 84 THR A CA 1
ATOM 674 C C . THR A 1 84 ? 5.921 7.591 0.741 1.00 94.38 84 THR A C 1
ATOM 676 O O . THR A 1 84 ? 5.072 7.798 -0.126 1.00 94.38 84 THR A O 1
ATOM 679 N N . TYR A 1 85 ? 5.685 6.853 1.821 1.00 96.12 85 TYR A N 1
ATOM 680 C CA . TYR A 1 85 ? 4.431 6.151 2.052 1.00 96.12 85 TYR A CA 1
ATOM 681 C C . TYR A 1 85 ? 3.676 6.749 3.231 1.00 96.12 85 TYR A C 1
ATOM 683 O O . TYR A 1 85 ? 4.264 7.109 4.252 1.00 96.12 85 TYR A O 1
ATOM 691 N N . SER A 1 86 ? 2.357 6.853 3.102 1.00 96.00 86 SER A N 1
ATOM 692 C CA . SER A 1 86 ? 1.500 7.357 4.174 1.00 96.00 86 SER A CA 1
ATOM 693 C C . SER A 1 86 ? 0.192 6.588 4.252 1.00 96.00 86 SER A C 1
ATOM 695 O O . SER A 1 86 ? -0.345 6.158 3.237 1.00 96.00 86 SER A O 1
ATOM 697 N N . PHE A 1 87 ? -0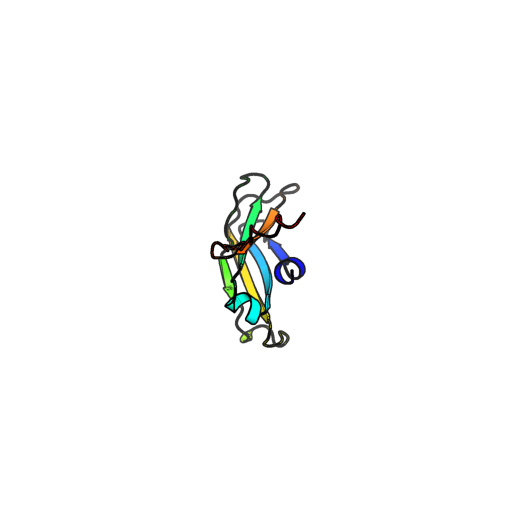.330 6.439 5.466 1.00 96.62 87 PHE A N 1
ATOM 698 C CA . PHE A 1 87 ? -1.646 5.861 5.702 1.00 96.62 87 PHE A CA 1
ATOM 699 C C . PHE A 1 87 ? -2.630 6.970 6.053 1.00 96.62 87 PHE A C 1
ATOM 701 O O . PHE A 1 87 ? -2.345 7.786 6.934 1.00 96.62 87 PHE A O 1
ATOM 708 N N . LYS A 1 88 ? -3.789 6.987 5.395 1.00 95.06 88 LYS A N 1
ATOM 709 C CA . LYS A 1 88 ? -4.880 7.919 5.706 1.00 95.06 88 LYS A CA 1
ATOM 710 C C . LYS A 1 88 ? -6.172 7.152 5.975 1.00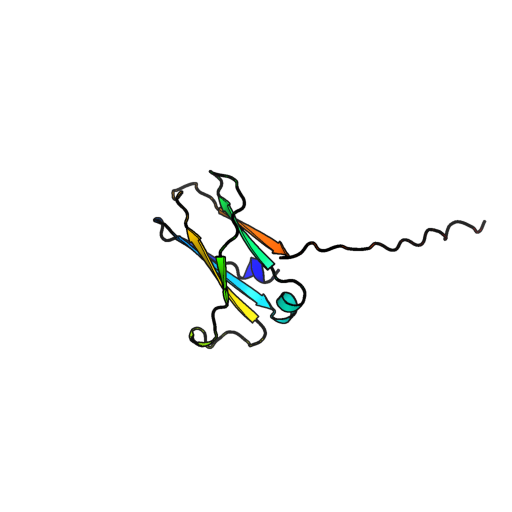 95.06 88 LYS A C 1
ATOM 712 O O . LYS A 1 88 ? -6.415 6.160 5.294 1.00 95.06 88 LYS A O 1
ATOM 717 N N . PRO A 1 89 ? -7.002 7.593 6.931 1.00 94.19 89 PRO A N 1
ATOM 718 C CA . PRO A 1 89 ? -8.336 7.039 7.110 1.00 94.19 89 PRO A CA 1
ATOM 719 C C . PRO A 1 89 ? -9.158 7.128 5.821 1.00 94.19 89 PRO A C 1
ATOM 721 O O . PRO A 1 89 ? -9.101 8.137 5.118 1.00 94.19 89 PRO A O 1
ATOM 724 N N . ASN A 1 90 ? -9.974 6.113 5.551 1.00 91.62 90 ASN A N 1
ATOM 725 C CA . ASN A 1 90 ? -10.902 6.103 4.415 1.00 91.62 90 ASN A CA 1
ATOM 726 C C . ASN A 1 90 ? -12.100 7.061 4.574 1.00 91.62 90 ASN A C 1
ATOM 728 O O . ASN A 1 90 ? -12.934 7.179 3.679 1.00 91.62 90 ASN A O 1
ATOM 732 N N . LYS A 1 91 ? -12.205 7.723 5.727 1.00 88.62 91 LYS A N 1
ATOM 733 C CA . LYS A 1 91 ? -13.258 8.673 6.083 1.00 88.62 91 LYS A CA 1
ATOM 734 C C . LYS A 1 91 ? -12.660 9.840 6.855 1.00 88.62 91 LYS A C 1
ATOM 736 O O . LYS A 1 91 ? -11.678 9.669 7.575 1.00 88.62 91 LYS A O 1
ATOM 741 N N . MET A 1 92 ? -13.265 11.021 6.754 1.00 85.38 92 MET A N 1
ATOM 742 C CA . MET A 1 92 ? -12.892 12.119 7.644 1.00 85.38 92 MET A CA 1
ATOM 743 C C . MET A 1 92 ? -13.257 11.755 9.084 1.00 85.38 92 MET A C 1
ATOM 745 O O . MET A 1 92 ? -14.387 11.365 9.370 1.00 85.38 92 MET A O 1
ATOM 749 N N . LEU A 1 93 ? -12.283 11.869 9.984 1.00 82.19 93 LEU A N 1
ATOM 750 C CA . LEU A 1 93 ? -12.502 11.721 11.415 1.00 82.19 93 LEU A CA 1
ATOM 751 C C . LEU A 1 93 ? -12.817 13.104 11.979 1.00 82.19 93 LEU A C 1
ATOM 753 O O . LEU A 1 93 ? -11.991 14.010 11.883 1.00 82.19 93 LEU A O 1
ATOM 757 N N . GLN A 1 94 ? -14.007 13.267 12.546 1.00 79.50 94 GLN A N 1
ATOM 758 C CA . GLN A 1 94 ? -14.392 14.481 13.253 1.00 79.50 94 GLN A CA 1
ATOM 759 C C . GLN A 1 94 ? -14.275 14.218 14.753 1.00 79.50 94 GLN A C 1
ATOM 761 O O . GLN A 1 94 ? -14.815 13.236 15.257 1.00 79.50 94 GLN A O 1
ATOM 766 N N . ALA A 1 95 ? -13.529 15.071 15.451 1.00 74.69 95 ALA A N 1
ATOM 767 C CA . ALA A 1 95 ? -13.451 15.061 16.904 1.00 74.69 95 ALA A CA 1
ATOM 768 C C . ALA A 1 95 ? -14.223 16.272 17.429 1.00 74.69 95 ALA A C 1
ATOM 770 O O . ALA A 1 95 ? -13.973 17.400 17.005 1.00 74.69 95 ALA A O 1
ATOM 771 N N . GLU A 1 96 ? -15.164 16.034 18.333 1.00 78.50 96 GLU A N 1
ATOM 772 C CA . GLU A 1 96 ? -15.897 17.093 19.019 1.00 78.50 96 GLU A CA 1
ATOM 773 C C . GLU A 1 96 ? -15.223 17.373 20.363 1.00 78.50 96 GLU A C 1
ATOM 775 O O . GLU A 1 96 ? -14.939 16.452 21.131 1.00 78.50 96 GLU A O 1
ATOM 780 N N . LEU A 1 97 ? -14.943 18.648 20.642 1.00 76.38 97 LEU A N 1
ATOM 781 C CA . LEU A 1 97 ? -14.435 19.091 21.936 1.00 76.38 97 LEU A CA 1
ATOM 782 C C . LEU A 1 97 ? -15.564 19.796 22.687 1.00 76.38 97 LEU A C 1
ATOM 784 O O . LEU A 1 97 ? -15.902 20.938 22.384 1.00 76.38 97 LEU A O 1
ATOM 788 N N . ASN A 1 98 ? -16.119 19.118 23.687 1.00 79.44 98 ASN A N 1
ATOM 789 C CA . ASN A 1 98 ? -17.093 19.715 24.593 1.00 79.44 98 ASN A CA 1
ATOM 790 C C . ASN A 1 98 ? -16.347 20.481 25.688 1.00 79.44 98 ASN A C 1
ATOM 792 O O . ASN A 1 98 ? -15.785 19.878 26.602 1.00 79.44 98 ASN A O 1
ATOM 796 N N . VAL A 1 99 ? -16.315 21.808 25.572 1.00 78.31 99 VAL A N 1
ATOM 797 C CA . VAL A 1 99 ? -15.751 22.701 26.592 1.00 78.31 99 VAL A CA 1
ATOM 798 C C . VAL A 1 99 ? -16.889 23.234 27.454 1.00 78.31 99 VAL A C 1
ATOM 800 O O . VAL A 1 99 ? -17.792 23.892 26.940 1.00 78.31 99 VAL A O 1
ATOM 803 N N . ASP A 1 100 ? -16.836 22.975 28.760 1.00 80.50 100 ASP A N 1
ATOM 804 C CA . ASP A 1 100 ? -17.707 23.647 29.724 1.00 80.50 100 ASP A CA 1
ATOM 805 C C . ASP A 1 100 ? -17.085 25.001 30.100 1.00 80.50 100 ASP A C 1
ATOM 807 O O . ASP A 1 100 ? -15.974 25.070 30.628 1.00 80.50 100 ASP A O 1
ATOM 811 N N . LEU A 1 101 ? -17.776 26.087 29.754 1.00 74.12 101 LEU A N 1
ATOM 812 C CA . LEU A 1 101 ? -17.265 27.458 29.844 1.00 74.12 101 LEU A CA 1
ATOM 813 C C . LEU A 1 101 ? -17.515 28.121 31.211 1.00 74.12 101 LEU A C 1
ATOM 815 O O . LEU A 1 101 ? -17.115 29.271 31.401 1.00 74.12 101 LEU A O 1
ATOM 819 N N . PHE A 1 102 ? -18.139 27.437 32.177 1.00 72.94 102 PHE A N 1
ATOM 820 C CA . PHE A 1 102 ? -18.558 28.057 33.439 1.00 72.94 102 PHE A CA 1
ATOM 821 C C . PHE A 1 102 ? -17.866 27.465 34.677 1.00 72.94 102 PHE A C 1
ATOM 823 O O . PHE A 1 102 ? -18.482 26.762 35.472 1.00 72.94 102 PHE A O 1
ATOM 830 N N . GLN A 1 103 ? -16.596 27.824 34.901 1.00 64.06 103 GLN A N 1
ATOM 831 C CA . GLN A 1 103 ? -15.936 27.649 36.211 1.00 64.06 103 GLN A CA 1
ATOM 832 C C . GLN A 1 103 ? -15.216 28.894 36.758 1.00 64.06 103 GLN A C 1
ATOM 834 O O . GLN A 1 103 ? -14.520 28.799 37.762 1.00 64.06 103 GLN A O 1
ATOM 839 N N . ASN A 1 104 ? -15.436 30.084 36.191 1.00 60.84 104 ASN A N 1
ATOM 840 C CA . ASN A 1 104 ? -14.880 31.322 36.749 1.00 60.84 104 ASN A CA 1
ATOM 841 C C . ASN A 1 104 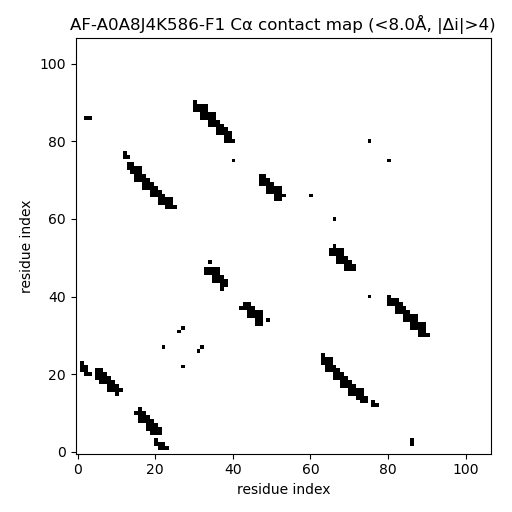? -15.994 32.185 37.342 1.00 60.84 104 ASN A C 1
ATOM 843 O O . ASN A 1 104 ? -16.566 33.032 36.660 1.00 60.84 104 ASN A O 1
ATOM 847 N N . GLY A 1 105 ? -16.326 31.944 38.610 1.00 58.19 105 GLY A N 1
ATOM 848 C CA . GLY A 1 105 ? -17.334 32.739 39.304 1.00 58.19 105 GLY A CA 1
ATOM 849 C C . GLY A 1 105 ? -17.537 32.358 40.763 1.00 58.19 105 GLY A C 1
ATOM 850 O O . GLY A 1 105 ? -18.665 32.060 41.141 1.00 58.19 105 GLY A O 1
ATOM 851 N N . LYS A 1 106 ? -16.470 32.355 41.568 1.00 53.06 106 LYS A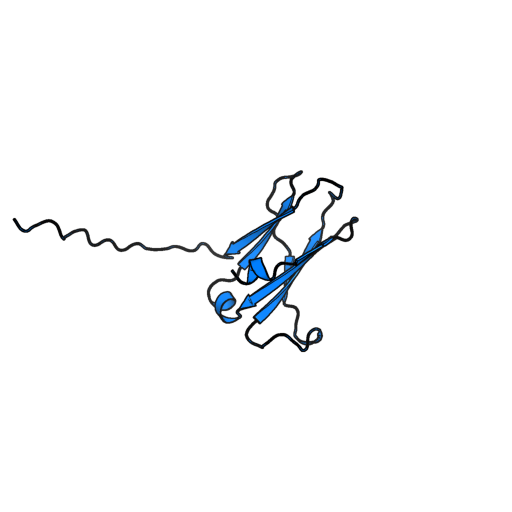 N 1
ATOM 852 C CA . LYS A 1 106 ? -16.552 32.540 43.026 1.00 53.06 106 LYS A CA 1
ATOM 853 C C . LYS A 1 106 ? -15.279 33.221 43.525 1.00 53.06 106 LYS A C 1
ATOM 855 O O . LYS A 1 106 ? -14.324 32.526 43.844 1.00 53.06 106 LYS A O 1
ATOM 860 N N . ASP A 1 107 ? -15.328 34.547 43.586 1.00 49.97 107 ASP A N 1
ATOM 861 C CA . ASP A 1 107 ? -14.679 35.355 44.622 1.00 49.97 107 ASP A CA 1
ATOM 862 C C . ASP A 1 107 ? -15.758 36.260 45.232 1.00 49.97 107 ASP A C 1
ATOM 864 O O . ASP A 1 107 ? -16.574 36.800 44.443 1.00 49.97 107 ASP A O 1
#

Sequence (107 aa):
SIPMKSLSCYNDYNSQMTCTWMEHSEAHALVAMILYQRDNIIMENKEMLCKNQTENDLQEAPDSYVHWVCRNTANNFGIGVYDTYSFKPNKMLQAELNVDLFQNGKD

Secondary structure (DSSP, 8-state):
-HHHHH-EEEE-SSSEEEEEEEEEHHHHHHS-EEEEEEETTT---EEPEEEE--GGG-TT--TTEEEEEEEEE----STT--EEEEEEESSPPP-------------

pLDDT: mean 86.2, std 13.04, range [47.38, 97.88]

Mean predicted aligned error: 8.29 Å

InterPro domains:
  IPR013783 Immunoglobulin-like fold [G3DSA:2.60.40.10] (1-93)
  IPR036116 Fibronectin type III superfamily [SSF49265] (2-100)
  IPR048668 Cytokine receptor common subunit beta, N-terminal [PF21460] (2-90)

Radius of gyration: 19.57 Å; Cα contacts (8 Å, |Δi|>4): 157; chains: 1; bounding box: 38×56×59 Å

Foldseek 3Di:
DQFVVAWDWDDPLAWKIKIKGKDFPVVCVVWNKWKWKAKPPVRDTDTWAKDWDPPPPDPPDDPGMTMIMTMDTDDDGDDPIDMDMDIDTPDDDDDDDDDDPPDPDDD